Protein AF-A0A948D6K5-F1 (afdb_monomer_lite)

Secondary structure (DSSP, 8-state):
-HHHHHHHHHHHHHHHHHS---HHHHHHHHHHHHHGGGHHHHHHHHHTTTGGGTTGGGGSS--GGGHHHHHHHHHHHT-HHHHHHHHHHHHHHHHHHHEEESS-B-TTTTT---EEEEEEEE-SSSSS-EEEEEEEE-HHHHHHHHH-----S---------

Sequence (162 aa):
MFLDFAFAILTSIVAKTYFDISIISTIYFGILFSILPDIDFVIYKIFGIHQDKGYKHRDLFHCPLLYLPIGFVILFIFSKTLAIIFLVISTLHFLHDSIAYGRGIKWLFPFSKNSFAFVYLYSRVVKVGLWQWAFIFNNKNLDEWDQRKTYTSANIVISGYD

Structure (mmCIF, N/CA/C/O backbone):
data_AF-A0A948D6K5-F1
#
_entry.id   AF-A0A948D6K5-F1
#
loop_
_atom_site.group_PDB
_atom_site.id
_atom_site.type_symbol
_atom_site.label_atom_id
_atom_site.label_alt_id
_atom_site.label_comp_id
_atom_site.label_asym_id
_atom_site.label_entity_id
_atom_site.label_seq_id
_atom_site.pdbx_PDB_ins_code
_atom_site.Cartn_x
_atom_site.Cartn_y
_atom_site.Cartn_z
_atom_site.occupancy
_atom_site.B_iso_or_equiv
_atom_site.auth_seq_id
_atom_site.auth_comp_id
_atom_site.auth_asym_id
_atom_site.auth_atom_id
_atom_site.pdbx_PDB_model_num
ATOM 1 N N . MET A 1 1 ? -0.385 9.608 -5.289 1.00 82.56 1 MET A N 1
ATOM 2 C CA . MET A 1 1 ? -0.501 10.315 -3.995 1.00 82.56 1 MET A CA 1
ATOM 3 C C . MET A 1 1 ? -1.839 11.038 -3.756 1.00 82.56 1 MET A C 1
ATOM 5 O O . MET A 1 1 ? -2.530 10.675 -2.818 1.00 82.56 1 MET A O 1
ATOM 9 N N . PHE A 1 2 ? -2.255 12.059 -4.534 1.00 91.12 2 PHE A N 1
ATOM 10 C CA . PHE A 1 2 ? -3.526 12.775 -4.240 1.00 91.12 2 PHE A CA 1
ATOM 11 C C . PHE A 1 2 ? -4.762 11.867 -4.281 1.00 91.12 2 PHE A C 1
ATOM 13 O O . PHE A 1 2 ? -5.646 11.982 -3.435 1.00 91.12 2 PHE A O 1
ATOM 20 N N . LEU A 1 3 ? -4.806 10.954 -5.253 1.00 92.88 3 LEU A N 1
ATOM 21 C CA . LEU A 1 3 ? -5.872 9.963 -5.345 1.00 92.88 3 LEU A CA 1
ATOM 22 C C . LEU A 1 3 ? -5.858 9.005 -4.142 1.00 92.88 3 LEU A C 1
ATOM 24 O O . LEU A 1 3 ? -6.917 8.656 -3.637 1.00 92.88 3 LEU A O 1
ATOM 28 N N . ASP A 1 4 ? -4.680 8.662 -3.622 1.00 94.31 4 ASP A N 1
ATOM 29 C CA . ASP A 1 4 ? -4.535 7.784 -2.454 1.00 94.31 4 ASP A CA 1
ATOM 30 C C . ASP A 1 4 ? -5.064 8.453 -1.180 1.00 94.31 4 ASP A C 1
ATOM 32 O O . ASP A 1 4 ? -5.718 7.805 -0.365 1.00 94.31 4 ASP A O 1
ATOM 36 N N . PHE A 1 5 ? -4.905 9.776 -1.046 1.00 96.62 5 PHE A N 1
ATOM 37 C CA . PHE A 1 5 ? -5.553 10.536 0.031 1.00 96.62 5 PHE A CA 1
ATOM 38 C C . PHE A 1 5 ? -7.074 10.538 -0.112 1.00 96.62 5 PHE A C 1
ATOM 40 O O . PHE A 1 5 ? -7.784 10.380 0.882 1.00 96.62 5 PHE A O 1
ATOM 47 N N . ALA A 1 6 ? -7.587 10.676 -1.337 1.00 96.94 6 ALA A N 1
ATOM 48 C CA . ALA A 1 6 ? -9.022 10.579 -1.586 1.00 96.94 6 ALA A CA 1
ATOM 49 C C . ALA A 1 6 ? -9.552 9.181 -1.222 1.00 96.94 6 ALA A C 1
ATOM 51 O O . ALA A 1 6 ? -10.570 9.076 -0.536 1.00 96.94 6 ALA A O 1
ATOM 52 N N . PHE A 1 7 ? -8.832 8.115 -1.588 1.00 96.81 7 PHE A N 1
ATOM 53 C CA . PHE A 1 7 ? -9.159 6.748 -1.183 1.00 96.81 7 PHE A CA 1
ATOM 54 C C . PHE A 1 7 ? -9.095 6.551 0.330 1.00 96.81 7 PHE A C 1
ATOM 56 O O . PHE A 1 7 ? -9.989 5.910 0.885 1.00 96.81 7 PHE A O 1
ATOM 63 N N . ALA A 1 8 ? -8.108 7.129 1.015 1.00 97.06 8 ALA A N 1
ATOM 64 C CA . ALA A 1 8 ? -8.011 7.071 2.468 1.00 97.06 8 ALA A CA 1
ATOM 65 C C . ALA A 1 8 ? -9.213 7.743 3.148 1.00 97.06 8 ALA A C 1
ATOM 67 O O . ALA A 1 8 ? -9.834 7.150 4.033 1.00 97.06 8 ALA A O 1
ATOM 68 N N . ILE A 1 9 ? -9.588 8.948 2.709 1.00 97.50 9 ILE A N 1
ATOM 69 C CA . ILE A 1 9 ? -10.741 9.681 3.250 1.00 97.50 9 ILE A CA 1
ATOM 70 C C . ILE A 1 9 ? -12.039 8.914 2.973 1.00 97.50 9 ILE A C 1
ATOM 72 O O . ILE A 1 9 ? -12.822 8.689 3.897 1.00 97.50 9 ILE A O 1
ATOM 76 N N . LEU A 1 10 ? -12.250 8.455 1.736 1.00 97.69 10 LEU A N 1
ATOM 77 C CA . LEU A 1 10 ? -13.447 7.702 1.358 1.00 97.69 10 LEU A CA 1
ATOM 78 C C . LEU A 1 10 ? -13.564 6.395 2.153 1.00 97.69 10 LEU A C 1
ATOM 80 O O . LEU A 1 10 ? -14.616 6.114 2.727 1.00 97.69 10 LEU A O 1
ATOM 84 N N . THR A 1 11 ? -12.473 5.633 2.255 1.00 96.56 11 THR A N 1
ATOM 85 C CA . THR A 1 11 ? -12.425 4.398 3.052 1.00 96.56 11 THR A CA 1
ATOM 86 C C . THR A 1 11 ? -12.702 4.684 4.523 1.00 96.56 11 THR A C 1
ATOM 88 O O . THR A 1 11 ? -13.384 3.901 5.173 1.00 96.56 11 THR A O 1
ATOM 91 N N . SER A 1 12 ? -12.240 5.821 5.050 1.00 95.81 12 SER A N 1
ATOM 92 C CA . SER A 1 12 ? -12.495 6.218 6.438 1.00 95.81 12 SER A CA 1
ATOM 93 C C . SER A 1 12 ? -13.969 6.527 6.700 1.00 95.81 12 SER A C 1
ATOM 95 O O . SER A 1 12 ? -14.506 6.126 7.733 1.00 95.81 12 SER A O 1
ATOM 97 N N . ILE A 1 13 ? -14.637 7.201 5.757 1.00 96.56 13 ILE A N 1
ATOM 98 C CA . ILE A 1 13 ? -16.079 7.476 5.823 1.00 96.56 13 ILE A CA 1
ATOM 99 C C . ILE A 1 13 ? -16.861 6.159 5.814 1.00 96.56 13 ILE A C 1
ATOM 101 O O . ILE A 1 13 ? -17.715 5.951 6.671 1.00 96.56 13 ILE A O 1
ATOM 105 N N . VAL A 1 14 ? -16.522 5.245 4.900 1.00 96.56 14 VAL A N 1
ATOM 106 C CA . VAL A 1 14 ? -17.142 3.913 4.828 1.00 96.56 14 VAL A CA 1
ATOM 107 C C . VAL A 1 14 ? -16.854 3.106 6.098 1.00 96.56 14 VAL A C 1
ATOM 109 O O . VAL A 1 14 ? -17.751 2.503 6.673 1.00 96.56 14 VAL A O 1
ATOM 112 N N . ALA A 1 15 ? -15.626 3.123 6.610 1.00 95.25 15 ALA A N 1
ATOM 113 C CA . ALA A 1 15 ? -15.288 2.420 7.842 1.00 95.25 15 ALA A CA 1
ATOM 114 C C . ALA A 1 15 ? -16.115 2.938 9.028 1.00 95.25 15 ALA A C 1
ATOM 116 O O . ALA A 1 15 ? -16.584 2.133 9.825 1.00 95.25 15 ALA A O 1
ATOM 117 N N . LYS A 1 16 ? -16.380 4.248 9.115 1.00 95.00 16 LYS A N 1
ATOM 118 C CA . LYS A 1 16 ? -17.242 4.804 10.166 1.00 95.00 16 LYS A CA 1
ATOM 119 C C . LYS A 1 16 ? -18.685 4.285 10.106 1.00 95.00 16 LYS A C 1
ATOM 121 O O . LYS A 1 16 ? -19.326 4.211 11.151 1.00 95.00 16 LYS A O 1
ATOM 126 N N . THR A 1 17 ? -19.208 3.928 8.929 1.00 95.12 17 THR A N 1
ATOM 127 C CA . THR A 1 17 ? -20.581 3.396 8.825 1.00 95.12 17 THR A CA 1
ATOM 128 C C . THR A 1 17 ? -20.690 1.950 9.300 1.00 95.12 17 THR A C 1
ATOM 130 O O . THR A 1 17 ? -21.750 1.552 9.770 1.00 95.12 17 THR A O 1
ATOM 133 N N . TYR A 1 18 ? -19.614 1.165 9.189 1.00 95.56 18 TYR A N 1
ATOM 134 C CA . TYR A 1 18 ? -19.600 -0.251 9.584 1.00 95.56 18 TYR A CA 1
ATOM 135 C C . TYR A 1 18 ? -18.956 -0.511 10.948 1.00 95.56 18 TYR A C 1
ATOM 137 O O . TYR A 1 18 ? -19.235 -1.527 11.583 1.00 95.56 18 TYR A O 1
ATOM 145 N N . PHE A 1 19 ? -18.090 0.390 11.399 1.00 93.94 19 PHE A N 1
ATOM 146 C CA . PHE A 1 19 ? -17.353 0.269 12.645 1.00 93.94 19 PHE A CA 1
ATOM 147 C C . PHE A 1 19 ? -17.606 1.504 13.504 1.00 93.94 19 PHE A C 1
ATOM 149 O O . PHE A 1 19 ? -17.506 2.638 13.031 1.00 93.94 19 PHE A O 1
ATOM 156 N N . ASP A 1 20 ? -17.879 1.308 14.793 1.00 93.06 20 ASP A N 1
ATOM 157 C CA . ASP A 1 20 ? -18.060 2.423 15.721 1.00 93.06 20 ASP A CA 1
ATOM 158 C C . ASP A 1 20 ? -16.714 3.015 16.174 1.00 93.06 20 ASP A C 1
ATOM 160 O O . ASP A 1 20 ? -16.280 2.889 17.314 1.00 93.06 20 ASP A O 1
ATOM 164 N N . ILE A 1 21 ? -16.000 3.616 15.224 1.00 93.75 21 ILE A N 1
ATOM 165 C CA . ILE A 1 21 ? -14.674 4.216 15.412 1.00 93.75 21 ILE A CA 1
ATOM 166 C C . ILE A 1 21 ? -14.730 5.733 15.239 1.00 93.75 21 ILE A C 1
ATOM 168 O O . ILE A 1 21 ? -15.697 6.280 14.711 1.00 93.75 21 ILE A O 1
ATOM 172 N N . SER A 1 22 ? -13.685 6.437 15.672 1.00 96.31 22 SER A N 1
ATOM 173 C CA . SER A 1 22 ? -13.537 7.872 15.410 1.00 96.31 22 SER A CA 1
ATOM 174 C C . SER A 1 22 ? -13.157 8.119 13.948 1.00 96.31 22 SER A C 1
ATOM 176 O O . SER A 1 22 ? -12.149 7.597 13.463 1.00 96.31 22 SER A O 1
ATOM 178 N N . ILE A 1 23 ? -13.925 8.960 13.250 1.00 95.75 23 ILE A N 1
ATOM 179 C CA . ILE A 1 23 ? -13.635 9.336 11.858 1.00 95.75 23 ILE A CA 1
ATOM 180 C C . ILE A 1 23 ? -12.286 10.056 11.732 1.00 95.75 23 ILE A C 1
ATOM 182 O O . ILE A 1 23 ? -11.522 9.762 10.819 1.00 95.75 23 ILE A O 1
ATOM 186 N N . ILE A 1 24 ? -11.951 10.932 12.685 1.00 97.12 24 ILE A N 1
ATOM 187 C CA . ILE A 1 24 ? -10.697 11.701 12.674 1.00 97.12 24 ILE A CA 1
ATOM 188 C C . ILE A 1 24 ? -9.499 10.756 12.787 1.00 97.12 24 ILE A C 1
ATOM 190 O O . ILE A 1 24 ? -8.565 10.847 11.993 1.00 97.12 24 ILE A O 1
ATOM 194 N N . SER A 1 25 ? -9.546 9.809 13.730 1.00 95.00 25 SER A N 1
ATOM 195 C CA . SER A 1 25 ? -8.485 8.809 13.899 1.00 95.00 25 SER A CA 1
ATOM 196 C C . SER A 1 25 ? -8.336 7.941 12.652 1.00 95.00 25 SER A C 1
ATOM 198 O O . SER A 1 25 ? -7.222 7.649 12.229 1.00 95.00 25 SER A O 1
ATOM 200 N N . THR A 1 26 ? -9.457 7.569 12.036 1.00 95.19 26 THR A N 1
ATOM 201 C CA . THR A 1 26 ? -9.470 6.731 10.834 1.00 95.19 26 THR A CA 1
ATOM 202 C C . THR A 1 26 ? -8.862 7.451 9.637 1.00 95.19 26 THR A C 1
ATOM 204 O O . THR A 1 26 ? -8.020 6.872 8.960 1.00 95.19 26 THR A O 1
ATOM 207 N N . ILE A 1 27 ? -9.206 8.726 9.427 1.00 97.38 27 ILE A N 1
ATOM 208 C CA . ILE A 1 27 ? -8.604 9.560 8.377 1.00 97.38 27 ILE A CA 1
ATOM 209 C C . ILE A 1 27 ? -7.104 9.713 8.619 1.00 97.38 27 ILE A C 1
ATOM 211 O O . ILE A 1 27 ? -6.319 9.539 7.691 1.00 97.38 27 ILE A O 1
ATOM 215 N N . TYR A 1 28 ? -6.697 9.999 9.858 1.00 97.12 28 TYR A N 1
ATOM 216 C CA . TYR A 1 28 ? -5.287 10.148 10.210 1.00 97.12 28 TYR A CA 1
ATOM 217 C C . TYR A 1 28 ? -4.483 8.885 9.876 1.00 97.12 28 TYR A C 1
ATOM 219 O O . TYR A 1 28 ? -3.522 8.949 9.109 1.00 97.12 28 TYR A O 1
ATOM 227 N N . PHE A 1 29 ? -4.906 7.724 10.388 1.00 97.25 29 PHE A N 1
ATOM 228 C CA . PHE A 1 29 ? -4.235 6.458 10.087 1.00 97.25 29 PHE A CA 1
ATOM 229 C C . PHE A 1 29 ? -4.356 6.072 8.616 1.00 97.25 29 PHE A C 1
ATOM 231 O O . PHE A 1 29 ? -3.401 5.558 8.047 1.00 97.25 29 PHE A O 1
ATOM 238 N N . GLY A 1 30 ? -5.488 6.357 7.978 1.00 97.00 30 GLY A N 1
ATOM 239 C CA . GLY A 1 30 ? -5.683 6.083 6.565 1.00 97.00 30 GLY A CA 1
ATOM 240 C C . GLY A 1 30 ? -4.703 6.853 5.687 1.00 97.00 30 GLY A C 1
ATOM 241 O O . GLY A 1 30 ? -4.084 6.266 4.805 1.00 97.00 30 GLY A O 1
ATOM 242 N N . ILE A 1 31 ? -4.485 8.138 5.969 1.00 97.12 31 ILE A N 1
ATOM 243 C CA . ILE A 1 31 ? -3.471 8.933 5.269 1.00 97.12 31 ILE A CA 1
ATOM 244 C C . ILE A 1 31 ? -2.079 8.340 5.517 1.00 97.12 31 ILE A C 1
ATOM 246 O O . ILE A 1 31 ? -1.341 8.124 4.557 1.00 97.12 31 ILE A O 1
ATOM 250 N N . LEU A 1 32 ? -1.735 7.996 6.764 1.00 96.69 32 LEU A N 1
ATOM 251 C CA . LEU A 1 32 ? -0.449 7.353 7.064 1.00 96.69 32 LEU A CA 1
ATOM 252 C C . LEU A 1 32 ? -0.252 6.051 6.272 1.00 96.69 32 LEU A C 1
ATOM 254 O O . LEU A 1 32 ? 0.804 5.852 5.676 1.00 96.69 32 LEU A O 1
ATOM 258 N N . PHE A 1 33 ? -1.267 5.189 6.216 1.00 97.12 33 PHE A N 1
ATOM 259 C CA . PHE A 1 33 ? -1.210 3.919 5.488 1.00 97.12 33 PHE A CA 1
ATOM 260 C C . PHE A 1 33 ? -1.183 4.090 3.969 1.00 97.12 33 PHE A C 1
ATOM 262 O O . PHE A 1 33 ? -0.605 3.246 3.288 1.00 97.12 33 PHE A O 1
ATOM 269 N N . SER A 1 34 ? -1.761 5.175 3.445 1.00 96.06 34 SER A N 1
ATOM 270 C CA . SER A 1 34 ? -1.671 5.521 2.021 1.00 96.06 34 SER A CA 1
ATOM 271 C C . SER A 1 34 ? -0.278 6.013 1.620 1.00 96.06 34 SER A C 1
ATOM 273 O O . SER A 1 34 ? 0.145 5.791 0.499 1.00 96.06 34 SER A O 1
ATOM 275 N N . ILE A 1 35 ? 0.464 6.646 2.534 1.00 94.50 35 ILE A N 1
ATOM 276 C CA . ILE A 1 35 ? 1.830 7.130 2.266 1.00 94.50 35 ILE A CA 1
ATOM 277 C C . ILE A 1 35 ? 2.860 6.018 2.473 1.00 94.50 35 ILE A C 1
ATOM 279 O O . ILE A 1 35 ? 3.940 6.061 1.891 1.00 94.50 35 ILE A O 1
ATOM 283 N N . LEU A 1 36 ? 2.551 5.032 3.320 1.00 94.38 36 LEU A N 1
ATOM 284 C CA . LEU A 1 36 ? 3.508 4.015 3.744 1.00 94.38 36 LEU A CA 1
ATOM 285 C C . LEU A 1 36 ? 4.210 3.284 2.579 1.00 94.38 36 LEU A C 1
ATOM 287 O O . LEU A 1 36 ? 5.428 3.140 2.669 1.00 94.38 36 LEU A O 1
ATOM 291 N N . PRO A 1 37 ? 3.534 2.880 1.483 1.00 92.12 37 PRO A N 1
ATOM 292 C CA . PRO A 1 37 ? 4.213 2.301 0.322 1.00 92.12 37 PRO A CA 1
ATOM 293 C C . PRO A 1 37 ? 5.280 3.206 -0.297 1.00 92.12 37 PRO A C 1
ATOM 295 O O . PRO A 1 37 ? 6.350 2.722 -0.648 1.00 92.12 37 PRO A O 1
ATOM 298 N N . ASP A 1 38 ? 5.026 4.513 -0.342 1.00 90.94 38 ASP A N 1
ATOM 299 C CA . ASP A 1 38 ? 5.908 5.523 -0.936 1.00 90.94 38 ASP A CA 1
ATOM 300 C C . ASP A 1 38 ? 7.044 5.970 0.002 1.00 90.94 38 ASP A C 1
ATOM 302 O O . ASP A 1 38 ? 7.873 6.810 -0.364 1.00 90.94 38 ASP A O 1
ATOM 306 N N . ILE A 1 39 ? 7.125 5.441 1.231 1.00 89.62 39 ILE A N 1
ATOM 307 C CA . ILE A 1 39 ? 8.176 5.840 2.180 1.00 89.62 39 ILE A CA 1
ATOM 308 C C . ILE A 1 39 ? 9.577 5.440 1.696 1.00 89.62 39 ILE A C 1
ATOM 310 O O . ILE A 1 39 ? 10.572 6.045 2.107 1.00 89.62 39 ILE A O 1
ATOM 314 N N . ASP A 1 40 ? 9.668 4.460 0.790 1.00 83.19 40 ASP A N 1
ATOM 315 C CA . ASP A 1 40 ? 10.921 4.090 0.135 1.00 83.19 40 ASP A CA 1
ATOM 316 C C . ASP A 1 40 ? 11.576 5.301 -0.543 1.00 83.19 40 ASP A C 1
ATOM 318 O O . ASP A 1 40 ? 12.777 5.519 -0.365 1.00 83.19 40 ASP A O 1
ATOM 322 N N . PHE A 1 41 ? 10.805 6.158 -1.215 1.00 81.88 41 PHE A N 1
ATOM 323 C CA . PHE A 1 41 ? 11.302 7.388 -1.830 1.00 81.88 41 PHE A CA 1
ATOM 324 C C . PHE A 1 41 ? 12.046 8.286 -0.832 1.00 81.88 41 PHE A C 1
ATOM 326 O O . PHE A 1 41 ? 13.107 8.832 -1.151 1.00 81.88 41 PHE A O 1
ATOM 333 N N . VAL A 1 42 ? 11.524 8.417 0.390 1.00 81.62 42 VAL A N 1
ATOM 334 C CA . VAL A 1 42 ? 12.148 9.220 1.451 1.00 81.62 42 VAL A CA 1
ATOM 335 C C . VAL A 1 42 ? 13.470 8.594 1.889 1.00 81.62 42 VAL A C 1
ATOM 337 O O . VAL A 1 42 ? 14.473 9.302 1.981 1.00 81.62 42 VAL A O 1
ATOM 340 N N . ILE A 1 43 ? 13.501 7.275 2.092 1.00 80.94 43 ILE A N 1
ATOM 341 C CA . ILE A 1 43 ? 14.723 6.537 2.447 1.00 80.94 43 ILE A CA 1
ATOM 342 C C . ILE A 1 43 ? 15.789 6.744 1.367 1.00 80.94 43 ILE A C 1
ATOM 344 O O . ILE A 1 43 ? 16.906 7.164 1.670 1.00 80.94 43 ILE A O 1
ATOM 348 N N . TYR A 1 44 ? 15.446 6.535 0.097 1.00 77.56 44 TYR A N 1
ATOM 349 C CA . TYR A 1 44 ? 16.389 6.719 -1.007 1.00 77.56 44 TYR A CA 1
ATOM 350 C C . TYR A 1 44 ? 16.920 8.155 -1.089 1.00 77.56 44 TYR A C 1
ATOM 352 O O . TYR A 1 44 ? 18.121 8.356 -1.291 1.00 77.56 44 TYR A O 1
ATOM 360 N N . LYS A 1 45 ? 16.057 9.155 -0.865 1.00 79.12 45 LYS A N 1
ATOM 361 C CA . LYS A 1 45 ? 16.452 10.569 -0.858 1.00 79.12 45 LYS A CA 1
ATOM 362 C C . LYS A 1 45 ? 17.389 10.913 0.304 1.00 79.12 45 LYS A C 1
ATOM 364 O O . LYS A 1 45 ? 18.340 11.660 0.094 1.00 79.12 45 LYS A O 1
ATOM 369 N N . ILE A 1 46 ? 17.139 10.381 1.501 1.00 82.75 46 ILE A N 1
ATOM 370 C CA . ILE A 1 46 ? 17.944 10.661 2.702 1.00 82.75 46 ILE A CA 1
ATOM 371 C C . ILE A 1 46 ? 19.313 9.983 2.626 1.00 82.75 46 ILE A C 1
ATOM 373 O O . ILE A 1 46 ? 20.327 10.620 2.897 1.00 82.75 46 ILE A O 1
ATOM 377 N N . PHE A 1 47 ? 19.363 8.708 2.238 1.00 80.94 47 PHE A N 1
ATOM 378 C CA . PHE A 1 47 ? 20.612 7.941 2.241 1.00 80.94 47 PHE A CA 1
ATOM 379 C C . PHE A 1 47 ? 21.458 8.132 0.973 1.00 80.94 47 PHE A C 1
ATOM 381 O O . PHE A 1 47 ? 22.517 7.523 0.847 1.00 80.94 47 PHE A O 1
ATOM 388 N N . GLY A 1 48 ? 21.009 8.953 0.013 1.00 67.94 48 GLY A N 1
ATOM 389 C CA . GLY A 1 48 ? 21.736 9.213 -1.237 1.00 67.94 48 GLY A CA 1
ATOM 390 C C . GLY A 1 48 ? 21.916 7.971 -2.117 1.00 67.94 48 GLY A C 1
ATOM 391 O O . GLY A 1 48 ? 22.717 7.967 -3.052 1.00 67.94 48 GLY A O 1
ATOM 392 N N . ILE A 1 49 ? 21.179 6.899 -1.825 1.00 62.44 49 ILE A N 1
ATOM 393 C CA . ILE A 1 49 ? 21.268 5.631 -2.532 1.00 62.44 49 ILE A CA 1
ATOM 394 C C . ILE A 1 49 ? 20.576 5.848 -3.886 1.00 62.44 49 ILE A C 1
ATOM 396 O O . ILE A 1 49 ? 19.358 5.888 -3.970 1.00 62.44 49 ILE A O 1
ATOM 400 N N . HIS A 1 50 ? 21.360 5.975 -4.959 1.00 56.06 50 HIS A N 1
ATOM 401 C CA . HIS A 1 50 ? 20.889 5.987 -6.354 1.00 56.06 50 HIS A CA 1
ATOM 402 C C . HIS A 1 50 ? 20.098 7.228 -6.826 1.00 56.06 50 HIS A C 1
ATOM 404 O O . HIS A 1 50 ? 19.018 7.087 -7.407 1.00 56.06 50 HIS A O 1
ATOM 410 N N . GLN A 1 51 ? 20.668 8.434 -6.706 1.00 51.16 51 GLN A N 1
ATOM 411 C CA . GLN A 1 51 ? 20.106 9.634 -7.362 1.00 51.16 51 GLN A CA 1
ATOM 412 C C . GLN A 1 51 ? 19.887 9.447 -8.881 1.00 51.16 51 GLN A C 1
ATOM 414 O O . GLN A 1 51 ? 18.909 9.948 -9.431 1.00 51.16 51 GLN A O 1
ATOM 419 N N . ASP A 1 52 ? 20.716 8.629 -9.536 1.00 50.31 52 ASP A N 1
ATOM 420 C CA . ASP A 1 52 ? 20.662 8.406 -10.991 1.00 50.31 52 ASP A CA 1
ATOM 421 C C . ASP A 1 52 ? 19.564 7.421 -11.421 1.00 50.31 52 ASP A C 1
ATOM 423 O O . ASP A 1 52 ? 19.238 7.297 -12.603 1.00 50.31 52 ASP A O 1
ATOM 427 N N . LYS A 1 53 ? 18.988 6.683 -10.465 1.00 55.91 53 LYS A N 1
ATOM 428 C CA . LYS A 1 53 ? 17.962 5.666 -10.714 1.00 55.91 53 LYS A CA 1
ATOM 429 C C . LYS A 1 53 ? 16.754 5.919 -9.838 1.00 55.91 53 LYS A C 1
ATOM 431 O O . LYS A 1 53 ? 16.304 5.026 -9.122 1.00 55.91 53 LYS A O 1
ATOM 436 N N . GLY A 1 54 ? 16.191 7.119 -9.966 1.00 53.78 54 GLY A N 1
ATOM 437 C CA . GLY A 1 54 ? 14.948 7.538 -9.320 1.00 53.78 54 GLY A CA 1
ATOM 438 C C . GLY A 1 54 ? 13.730 6.650 -9.602 1.00 53.78 54 GLY A C 1
ATOM 439 O O . GLY A 1 54 ? 12.647 7.036 -9.217 1.00 53.78 54 GLY A O 1
ATOM 440 N N . TYR A 1 55 ? 13.876 5.484 -10.239 1.00 56.66 55 TYR A N 1
ATOM 441 C CA . TYR A 1 55 ? 12.878 4.436 -10.476 1.00 56.66 55 TYR A CA 1
ATOM 442 C C . TYR A 1 55 ? 13.024 3.210 -9.556 1.00 56.66 55 TYR A C 1
ATOM 444 O O . TYR A 1 55 ? 12.062 2.467 -9.393 1.00 56.66 55 TYR A O 1
ATOM 452 N N . LYS A 1 56 ? 14.189 2.995 -8.926 1.00 60.38 56 LYS A N 1
ATOM 453 C CA . LYS A 1 56 ? 14.416 1.868 -7.996 1.00 60.38 56 LYS A CA 1
ATOM 454 C C . LYS A 1 56 ? 13.705 2.023 -6.651 1.00 60.38 56 LYS A C 1
ATOM 456 O O . LYS A 1 56 ? 13.729 1.093 -5.854 1.00 60.38 56 LYS A O 1
ATOM 461 N N . HIS A 1 57 ? 13.086 3.179 -6.392 1.00 63.16 57 HIS A N 1
ATOM 462 C CA . HIS A 1 57 ? 12.390 3.408 -5.130 1.00 63.16 57 HIS A CA 1
ATOM 463 C C . HIS A 1 57 ? 11.285 2.375 -4.912 1.00 63.16 57 HIS A C 1
ATOM 465 O O . HIS A 1 57 ? 11.233 1.798 -3.840 1.00 63.16 57 HIS A O 1
ATOM 471 N N . ARG A 1 58 ? 10.568 1.983 -5.971 1.00 67.44 58 ARG A N 1
ATOM 472 C CA . ARG A 1 58 ? 9.456 1.018 -5.927 1.00 67.44 58 ARG A CA 1
ATOM 473 C C . ARG A 1 58 ? 9.856 -0.454 -5.757 1.00 67.44 58 ARG A C 1
ATOM 475 O O . ARG A 1 58 ? 9.055 -1.343 -6.024 1.00 67.44 58 ARG A O 1
ATOM 482 N N . ASP A 1 59 ? 11.091 -0.759 -5.371 1.00 73.06 59 ASP A N 1
ATOM 483 C CA . ASP A 1 59 ? 11.531 -2.151 -5.221 1.00 73.06 59 ASP A CA 1
ATOM 484 C C . ASP A 1 59 ? 11.404 -2.686 -3.790 1.00 73.06 59 ASP A C 1
ATOM 486 O O . ASP A 1 59 ? 11.427 -3.905 -3.614 1.00 73.06 59 ASP A O 1
ATOM 490 N N . LEU A 1 60 ? 11.270 -1.810 -2.787 1.00 80.81 60 LEU A N 1
ATOM 491 C CA . LEU A 1 60 ? 11.274 -2.207 -1.375 1.00 80.81 60 LEU A CA 1
ATOM 492 C C . LEU A 1 60 ? 9.863 -2.393 -0.814 1.00 80.81 60 LEU A C 1
ATOM 494 O O . LEU A 1 60 ? 9.493 -3.512 -0.456 1.00 80.81 60 LEU A O 1
ATOM 498 N N . PHE A 1 61 ? 9.068 -1.322 -0.743 1.00 88.94 61 PHE A N 1
ATOM 499 C CA . PHE A 1 61 ? 7.767 -1.359 -0.062 1.00 88.94 61 PHE A CA 1
ATOM 500 C C . PHE A 1 61 ? 6.576 -1.575 -0.996 1.00 88.94 61 PHE A C 1
ATOM 502 O O . PHE A 1 61 ? 5.481 -1.874 -0.529 1.00 88.94 61 PHE A O 1
ATOM 509 N N . HIS A 1 62 ? 6.783 -1.550 -2.309 1.00 92.00 62 HIS A N 1
ATOM 510 C CA . HIS A 1 62 ? 5.751 -1.824 -3.312 1.00 92.00 62 HIS A CA 1
ATOM 511 C C . HIS A 1 62 ? 5.578 -3.333 -3.583 1.00 92.00 62 HIS A C 1
ATOM 513 O O . HIS A 1 62 ? 5.532 -3.802 -4.724 1.00 92.00 62 HIS A O 1
ATOM 519 N N . CYS A 1 63 ? 5.495 -4.106 -2.498 1.00 93.81 63 CYS A N 1
ATOM 520 C CA . CYS A 1 63 ? 5.327 -5.557 -2.496 1.00 93.81 63 CYS A CA 1
ATOM 521 C C . CYS A 1 63 ? 4.109 -5.923 -1.625 1.00 93.81 63 CYS A C 1
ATOM 523 O O . CYS A 1 63 ? 4.262 -6.083 -0.410 1.00 93.81 63 CYS A O 1
ATOM 525 N N . PRO A 1 64 ? 2.904 -6.081 -2.208 1.00 95.62 64 PRO A N 1
ATOM 526 C CA . PRO A 1 64 ? 1.656 -6.232 -1.453 1.00 95.62 64 PRO A CA 1
ATOM 527 C C . PRO A 1 64 ? 1.655 -7.380 -0.439 1.00 95.62 64 PRO A C 1
ATOM 529 O O . PRO A 1 64 ? 1.127 -7.235 0.661 1.00 95.62 64 PRO A O 1
ATOM 532 N N . LEU A 1 65 ? 2.301 -8.511 -0.747 1.00 95.94 65 LEU A N 1
ATOM 533 C CA . LEU A 1 65 ? 2.355 -9.646 0.182 1.00 95.94 65 LEU A CA 1
ATOM 534 C C . LEU A 1 65 ? 3.152 -9.352 1.461 1.00 95.94 65 LEU A C 1
ATOM 536 O O . LEU A 1 65 ? 2.886 -9.987 2.478 1.00 95.94 65 LEU A O 1
ATOM 540 N N . LEU A 1 66 ? 4.064 -8.370 1.462 1.00 94.38 66 LEU A N 1
ATOM 541 C CA . LEU A 1 66 ? 4.748 -7.932 2.688 1.00 94.38 66 LEU A CA 1
ATOM 542 C C . LEU A 1 66 ? 3.802 -7.210 3.656 1.00 94.38 66 LEU A C 1
ATOM 544 O O . LEU A 1 66 ? 4.080 -7.145 4.850 1.00 94.38 66 LEU A O 1
ATOM 548 N N . TYR A 1 67 ? 2.667 -6.705 3.170 1.00 96.81 67 TYR A N 1
ATOM 549 C CA . TYR A 1 67 ? 1.689 -6.008 3.999 1.00 96.81 67 TYR A CA 1
ATOM 550 C C . TYR A 1 67 ? 0.781 -6.992 4.737 1.00 96.81 67 TYR A C 1
ATOM 552 O O . TYR A 1 67 ? 0.259 -6.653 5.790 1.00 96.81 67 TYR A O 1
ATOM 560 N N . LEU A 1 68 ? 0.644 -8.239 4.279 1.00 96.69 68 LEU A N 1
ATOM 561 C CA . LEU A 1 68 ? -0.121 -9.258 5.005 1.00 96.69 68 LEU A CA 1
ATOM 562 C C . LEU A 1 68 ? 0.410 -9.516 6.429 1.00 96.69 68 LEU A C 1
ATOM 564 O O . LEU A 1 68 ? -0.379 -9.399 7.369 1.00 96.69 68 LEU A O 1
ATOM 568 N N . PRO A 1 69 ? 1.710 -9.807 6.651 1.00 97.00 69 PRO A N 1
ATOM 569 C CA . PRO A 1 69 ? 2.226 -9.987 8.005 1.00 97.00 69 PRO A CA 1
ATOM 570 C C . PRO A 1 69 ? 2.164 -8.697 8.835 1.00 97.00 69 PRO A C 1
ATOM 572 O O . PRO A 1 69 ? 1.888 -8.770 10.028 1.00 97.00 69 PRO A O 1
ATOM 575 N N . ILE A 1 70 ? 2.342 -7.515 8.232 1.00 97.12 70 ILE A N 1
ATOM 576 C CA . ILE A 1 70 ? 2.193 -6.230 8.943 1.00 97.12 70 ILE A CA 1
ATOM 577 C C . ILE A 1 70 ? 0.742 -6.040 9.402 1.00 97.12 70 ILE A C 1
ATOM 579 O O . ILE A 1 70 ? 0.494 -5.721 10.562 1.00 97.12 70 ILE A O 1
ATOM 583 N N . GLY A 1 71 ? -0.227 -6.297 8.523 1.00 97.69 71 GLY A N 1
ATOM 584 C CA . GLY A 1 71 ? -1.651 -6.243 8.846 1.00 97.69 71 GLY A CA 1
ATOM 585 C C . GLY A 1 71 ? -2.029 -7.246 9.934 1.00 97.69 71 GLY A C 1
ATOM 586 O O . GLY A 1 71 ? -2.811 -6.916 10.823 1.00 97.69 71 GLY A O 1
ATOM 587 N N . PHE A 1 72 ? -1.418 -8.434 9.92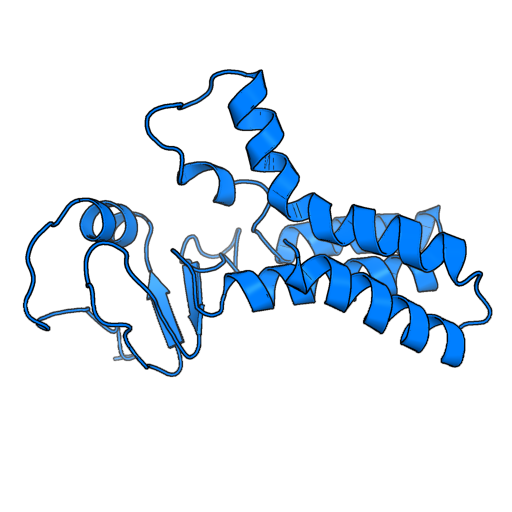4 1.00 98.12 72 PHE A N 1
ATOM 588 C CA . PHE A 1 72 ? -1.556 -9.414 10.999 1.00 98.12 72 PHE A CA 1
ATOM 589 C C . PHE A 1 72 ? -1.013 -8.861 12.321 1.00 98.12 72 PHE A C 1
ATOM 591 O O . PHE A 1 72 ? -1.722 -8.863 13.318 1.00 98.12 72 PHE A O 1
ATOM 598 N N . VAL A 1 73 ? 0.189 -8.285 12.344 1.00 98.25 73 VAL A N 1
ATOM 599 C CA . VAL A 1 73 ? 0.717 -7.627 13.552 1.00 98.25 73 VAL A CA 1
ATOM 600 C C . VAL A 1 73 ? -0.233 -6.528 14.047 1.00 98.25 73 VAL A C 1
ATOM 602 O O . VAL A 1 73 ? -0.532 -6.470 15.241 1.00 98.25 73 VAL A O 1
ATOM 605 N N . ILE A 1 74 ? -0.782 -5.706 13.145 1.00 97.94 74 ILE A N 1
ATOM 606 C CA . ILE A 1 74 ? -1.744 -4.658 13.511 1.00 97.94 74 ILE A CA 1
ATOM 607 C C . ILE A 1 74 ? -3.020 -5.252 14.124 1.00 97.94 74 ILE A C 1
ATOM 609 O O . ILE A 1 74 ? -3.544 -4.711 15.102 1.00 97.94 74 ILE A O 1
ATOM 613 N N . LEU A 1 75 ? -3.498 -6.372 13.577 1.00 97.56 75 LEU A N 1
ATOM 614 C CA . LEU A 1 75 ? -4.677 -7.091 14.058 1.00 97.56 75 LEU A CA 1
ATOM 615 C C . LEU A 1 75 ? -4.506 -7.562 15.509 1.00 97.56 75 LEU A C 1
ATOM 617 O O . LEU A 1 75 ? -5.448 -7.425 16.286 1.00 97.56 75 LEU A O 1
ATOM 621 N N . PHE A 1 76 ? -3.332 -8.092 15.871 1.00 97.88 76 PHE A N 1
ATOM 622 C CA . PHE A 1 76 ? -3.077 -8.628 17.216 1.00 97.88 76 PHE A CA 1
ATOM 623 C C . PHE A 1 76 ? -2.705 -7.562 18.248 1.00 97.88 76 PHE A C 1
ATOM 625 O O . PHE A 1 76 ? -3.048 -7.719 19.417 1.00 97.88 76 PHE A O 1
ATOM 632 N N . ILE A 1 77 ? -1.998 -6.503 17.844 1.00 98.06 77 ILE A N 1
ATOM 633 C CA . ILE A 1 77 ? -1.485 -5.491 18.783 1.00 98.06 77 ILE A CA 1
ATOM 634 C C . ILE A 1 77 ? -2.471 -4.338 18.982 1.00 98.06 77 ILE A C 1
ATOM 636 O O . ILE A 1 77 ? -2.569 -3.804 20.084 1.00 98.06 77 ILE A O 1
ATOM 640 N N . PHE A 1 78 ? -3.187 -3.935 17.930 1.00 95.69 78 PHE A N 1
ATOM 641 C CA . PHE A 1 78 ? -4.051 -2.757 17.969 1.00 95.69 78 PHE A CA 1
ATOM 642 C C . PHE A 1 78 ? -5.522 -3.152 17.897 1.00 95.69 78 PHE A C 1
ATOM 644 O O . PHE A 1 78 ? -6.197 -3.255 18.916 1.00 95.69 78 PHE A O 1
ATOM 651 N N . SER A 1 79 ? -6.058 -3.338 16.690 1.00 95.44 79 SER A N 1
ATOM 652 C CA . SER A 1 79 ? -7.461 -3.703 16.517 1.00 95.44 79 SER A CA 1
ATOM 653 C C . SER A 1 79 ? -7.728 -4.297 15.142 1.00 95.44 79 SER A C 1
ATOM 655 O O . SER A 1 79 ? -7.074 -3.962 14.150 1.00 95.44 79 SER A O 1
ATOM 657 N N . LYS A 1 80 ? -8.782 -5.114 15.071 1.00 96.19 80 LYS A N 1
ATOM 658 C CA . LYS A 1 80 ? -9.309 -5.651 13.813 1.00 96.19 80 LYS A CA 1
ATOM 659 C C . LYS A 1 80 ? -9.652 -4.552 12.813 1.00 96.19 80 LYS A C 1
ATOM 661 O O . LYS A 1 80 ? -9.322 -4.671 11.639 1.00 96.19 80 LYS A O 1
ATOM 666 N N . THR A 1 81 ? -10.290 -3.483 13.276 1.00 95.00 81 THR A N 1
ATOM 667 C CA . THR A 1 81 ? -10.713 -2.383 12.411 1.00 95.00 81 THR A CA 1
ATOM 668 C C . THR A 1 81 ? -9.516 -1.692 11.768 1.00 95.00 81 THR A C 1
ATOM 670 O O . THR A 1 81 ? -9.497 -1.518 10.552 1.00 95.00 81 THR A O 1
ATOM 673 N N . LEU A 1 82 ? -8.481 -1.377 12.554 1.00 96.19 82 LEU A N 1
ATOM 674 C CA . LEU A 1 82 ? -7.275 -0.731 12.039 1.00 96.19 82 LEU A CA 1
ATOM 675 C C . LEU A 1 82 ? -6.524 -1.626 11.043 1.00 96.19 82 LEU A C 1
ATOM 677 O O . LEU A 1 82 ? -6.054 -1.129 10.024 1.00 96.19 82 LEU A O 1
ATOM 681 N N . ALA A 1 83 ? -6.470 -2.938 11.291 1.00 97.56 83 ALA A N 1
ATOM 682 C CA . ALA A 1 83 ? -5.868 -3.898 10.366 1.00 97.56 83 ALA A CA 1
ATOM 683 C C . ALA A 1 83 ? -6.614 -3.970 9.024 1.00 97.56 83 ALA A C 1
ATOM 685 O O . ALA A 1 83 ? -5.982 -4.013 7.970 1.00 97.56 83 ALA A O 1
ATOM 686 N N . ILE A 1 84 ? -7.952 -3.938 9.046 1.00 96.50 84 ILE A N 1
ATOM 687 C CA . ILE A 1 84 ? -8.771 -3.898 7.825 1.00 96.50 84 ILE A CA 1
ATOM 688 C C . ILE A 1 84 ? -8.510 -2.602 7.055 1.00 96.50 84 ILE A C 1
ATOM 690 O O . ILE A 1 84 ? -8.257 -2.654 5.855 1.00 96.50 84 ILE A O 1
ATOM 694 N N . ILE A 1 85 ? -8.535 -1.453 7.736 1.00 96.88 85 ILE A N 1
ATOM 695 C CA . ILE A 1 85 ? -8.273 -0.147 7.115 1.00 96.88 85 ILE A CA 1
ATOM 696 C C . ILE A 1 85 ? -6.882 -0.123 6.477 1.00 96.88 85 ILE A C 1
ATOM 698 O O . ILE A 1 85 ? -6.747 0.297 5.332 1.00 96.88 85 ILE A O 1
ATOM 702 N N . PHE A 1 86 ? -5.870 -0.620 7.191 1.00 98.06 86 PHE A N 1
ATOM 703 C CA . PHE A 1 86 ? -4.509 -0.769 6.686 1.00 98.06 86 PHE A CA 1
ATOM 704 C C . PHE A 1 86 ? -4.469 -1.597 5.398 1.00 98.06 86 PHE A C 1
ATOM 706 O O . PHE A 1 86 ? -4.004 -1.109 4.371 1.00 98.06 86 PHE A O 1
ATOM 713 N N . LEU A 1 87 ? -5.014 -2.818 5.422 1.00 98.12 87 LEU A N 1
ATOM 714 C CA . LEU A 1 87 ? -4.988 -3.703 4.258 1.00 98.12 87 LEU A CA 1
ATOM 715 C C . LEU A 1 87 ? -5.748 -3.106 3.071 1.00 98.12 87 LEU A C 1
ATOM 717 O O . LEU A 1 87 ? -5.242 -3.153 1.953 1.00 98.12 87 LEU A O 1
ATOM 721 N N . VAL A 1 88 ? -6.930 -2.526 3.297 1.00 97.81 88 VAL A N 1
ATOM 722 C CA . VAL A 1 88 ? -7.743 -1.926 2.229 1.00 97.81 88 VAL A CA 1
ATOM 723 C C . VAL A 1 88 ? -7.025 -0.733 1.609 1.00 97.81 88 VAL A C 1
ATOM 725 O O . VAL A 1 88 ? -6.864 -0.695 0.392 1.00 97.81 88 VAL A O 1
ATOM 728 N N . ILE A 1 89 ? -6.558 0.219 2.417 1.00 98.00 89 ILE A N 1
ATOM 729 C CA . ILE A 1 89 ? -5.944 1.448 1.903 1.00 98.00 89 ILE A CA 1
ATOM 730 C C . ILE A 1 89 ? -4.619 1.151 1.204 1.00 98.00 89 ILE A C 1
ATOM 732 O O . ILE A 1 89 ? -4.412 1.627 0.089 1.00 98.00 89 ILE A O 1
ATOM 736 N N . SER A 1 90 ? -3.749 0.327 1.794 1.00 97.38 90 SER A N 1
ATOM 737 C CA . SER A 1 90 ? -2.497 -0.047 1.129 1.00 97.38 90 SER A CA 1
ATOM 738 C C . SER A 1 90 ? -2.760 -0.839 -0.158 1.00 97.38 90 SER A C 1
ATOM 740 O O . SER A 1 90 ? -2.091 -0.610 -1.160 1.00 97.38 90 SER A O 1
ATOM 742 N N . THR A 1 91 ? -3.784 -1.702 -0.192 1.00 97.12 91 THR A N 1
ATOM 743 C CA . THR A 1 91 ? -4.184 -2.392 -1.434 1.00 97.12 91 THR A CA 1
ATOM 744 C C . THR A 1 91 ? -4.681 -1.418 -2.499 1.00 97.12 91 THR A C 1
ATOM 746 O O . THR A 1 91 ? -4.319 -1.570 -3.664 1.00 97.12 91 THR A O 1
ATOM 749 N N . LEU A 1 92 ? -5.473 -0.408 -2.128 1.00 96.75 92 LEU A N 1
ATOM 750 C CA . LEU A 1 92 ? -5.928 0.628 -3.061 1.00 96.75 92 LEU A CA 1
ATOM 751 C C . LEU A 1 92 ? -4.758 1.433 -3.634 1.00 96.75 92 LEU A C 1
ATOM 753 O O . LEU A 1 92 ? -4.760 1.694 -4.835 1.00 96.75 92 LEU A O 1
ATOM 757 N N . HIS A 1 93 ? -3.741 1.742 -2.823 1.00 95.25 93 HIS A N 1
ATOM 758 C CA . HIS A 1 93 ? -2.496 2.356 -3.299 1.00 95.25 93 HIS A CA 1
ATOM 759 C C . HIS A 1 93 ? -1.809 1.475 -4.351 1.00 95.25 93 HIS A C 1
ATOM 761 O O . HIS A 1 93 ? -1.509 1.927 -5.451 1.00 95.25 93 HIS A O 1
ATOM 767 N N . PHE A 1 94 ? -1.639 0.178 -4.073 1.00 94.69 94 PHE A N 1
ATOM 768 C CA . PHE A 1 94 ? -1.035 -0.750 -5.037 1.00 94.69 94 PHE A CA 1
ATOM 769 C C . PHE A 1 94 ? -1.861 -0.912 -6.317 1.00 94.69 94 PHE A C 1
ATOM 771 O O . PHE A 1 94 ? -1.299 -1.030 -7.406 1.00 94.69 94 PHE A O 1
ATOM 778 N N . LEU A 1 95 ? -3.191 -0.928 -6.216 1.00 93.94 95 LEU A N 1
ATOM 779 C CA . LEU A 1 95 ? -4.069 -0.964 -7.386 1.00 93.94 95 LEU A CA 1
ATOM 780 C C . LEU A 1 95 ? -3.919 0.303 -8.221 1.00 93.94 95 LEU A C 1
ATOM 782 O O . LEU A 1 95 ? -3.792 0.209 -9.440 1.00 93.94 95 LEU A O 1
ATOM 786 N N . HIS A 1 96 ? -3.886 1.463 -7.571 1.00 92.06 96 HIS A N 1
ATOM 787 C CA . HIS A 1 96 ? -3.653 2.734 -8.237 1.00 92.06 96 HIS A CA 1
ATOM 788 C C . HIS A 1 96 ? -2.298 2.750 -8.949 1.00 92.06 96 HIS A C 1
ATOM 790 O O . HIS A 1 96 ? -2.265 3.045 -10.137 1.00 92.06 96 HIS A O 1
ATOM 796 N N . ASP A 1 97 ? -1.215 2.332 -8.296 1.00 89.38 97 ASP A N 1
ATOM 797 C CA . ASP A 1 97 ? 0.109 2.251 -8.929 1.00 89.38 97 ASP A CA 1
ATOM 798 C C . ASP A 1 97 ? 0.214 1.173 -10.016 1.00 89.38 97 ASP A C 1
ATOM 800 O O . ASP A 1 97 ? 1.106 1.217 -10.869 1.00 89.38 97 ASP A O 1
ATOM 804 N N . SER A 1 98 ? -0.692 0.195 -10.007 1.00 90.62 98 SER A N 1
ATOM 805 C CA . SER A 1 98 ? -0.805 -0.785 -11.086 1.00 90.62 98 SER A CA 1
ATOM 806 C C . SER A 1 98 ? -1.531 -0.215 -12.308 1.00 90.62 98 SER A C 1
ATOM 808 O O . SER A 1 98 ? -1.468 -0.826 -13.371 1.00 90.62 98 SER A O 1
ATOM 810 N N . ILE A 1 99 ? -2.214 0.928 -12.194 1.00 88.88 99 ILE A N 1
ATOM 811 C CA . ILE A 1 99 ? -3.000 1.544 -13.267 1.00 88.88 99 ILE A CA 1
ATOM 812 C C . ILE A 1 99 ? -2.329 2.851 -13.711 1.00 88.88 99 ILE A C 1
ATOM 814 O O . ILE A 1 99 ? -1.903 3.681 -12.915 1.00 88.88 99 ILE A O 1
ATOM 818 N N . ALA A 1 100 ? -2.282 3.076 -15.019 1.00 70.00 100 ALA A N 1
ATOM 819 C CA . ALA A 1 100 ? -1.820 4.297 -15.676 1.00 70.00 100 ALA A CA 1
ATOM 820 C C . ALA A 1 100 ? -0.318 4.599 -15.633 1.00 70.00 100 ALA A C 1
ATOM 822 O O . ALA A 1 100 ? 0.262 4.821 -16.698 1.00 70.00 100 ALA A O 1
ATOM 823 N N . TYR A 1 101 ? 0.319 4.661 -14.463 1.00 66.62 101 TYR A N 1
ATOM 824 C CA . TYR A 1 101 ? 1.672 5.216 -14.338 1.00 66.62 101 TYR A CA 1
ATOM 825 C C . TYR A 1 101 ? 2.720 4.202 -13.867 1.00 66.62 101 T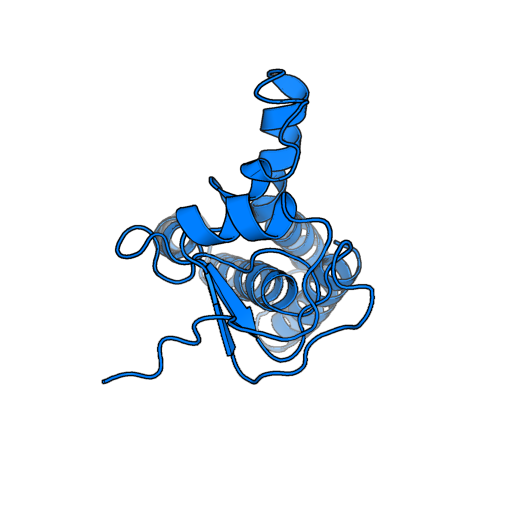YR A C 1
ATOM 827 O O . TYR A 1 101 ? 2.869 3.909 -12.681 1.00 66.62 101 TYR A O 1
ATOM 835 N N . GLY A 1 102 ? 3.583 3.802 -14.805 1.00 67.19 102 GLY A N 1
ATOM 836 C CA . GLY A 1 102 ? 4.903 3.261 -14.494 1.00 67.19 102 GLY A CA 1
ATOM 837 C C . GLY A 1 102 ? 5.064 1.761 -14.712 1.00 67.19 102 GLY A C 1
ATOM 838 O O . GLY A 1 102 ? 4.428 1.157 -15.563 1.00 67.19 102 GLY A O 1
ATOM 839 N N . ARG A 1 103 ? 6.002 1.183 -13.959 1.00 73.19 103 ARG A N 1
ATOM 840 C CA . ARG A 1 103 ? 6.534 -0.178 -14.129 1.00 73.19 103 ARG A CA 1
ATOM 841 C C . ARG A 1 103 ? 5.648 -1.279 -13.511 1.00 73.19 103 ARG A C 1
ATOM 843 O O . ARG A 1 103 ? 6.067 -2.432 -13.483 1.00 73.19 103 ARG A O 1
ATOM 850 N N . GLY A 1 104 ? 4.456 -0.935 -13.012 1.00 87.12 104 GLY A N 1
ATOM 851 C CA . GLY A 1 104 ? 3.558 -1.841 -12.289 1.00 87.12 104 GLY A CA 1
ATOM 852 C C . GLY A 1 104 ? 4.012 -2.177 -10.863 1.00 87.12 104 GLY A C 1
ATOM 853 O O . GLY A 1 104 ? 4.994 -1.627 -10.362 1.00 87.12 104 GLY A O 1
ATOM 854 N N . ILE A 1 105 ? 3.301 -3.111 -10.225 1.00 91.81 105 ILE A N 1
ATOM 855 C CA . ILE A 1 105 ? 3.532 -3.576 -8.847 1.00 91.81 105 ILE A CA 1
ATOM 856 C C . ILE A 1 105 ? 3.900 -5.058 -8.820 1.00 91.81 105 ILE A C 1
ATOM 858 O O . ILE A 1 105 ? 3.355 -5.866 -9.575 1.00 91.81 105 ILE A O 1
ATOM 862 N N . LYS A 1 106 ? 4.794 -5.450 -7.907 1.00 92.56 106 LYS A N 1
ATOM 863 C CA . LYS A 1 106 ? 5.191 -6.852 -7.709 1.00 92.56 106 LYS A CA 1
ATOM 864 C C . LYS A 1 106 ? 4.214 -7.584 -6.794 1.00 92.56 106 LYS A C 1
ATOM 866 O O . LYS A 1 106 ? 4.552 -7.969 -5.676 1.00 92.56 106 LYS A O 1
ATOM 871 N N . TRP A 1 107 ? 2.997 -7.803 -7.286 1.00 94.25 107 TRP A N 1
ATOM 872 C CA . TRP A 1 107 ? 1.913 -8.457 -6.542 1.00 94.25 107 TRP A CA 1
ATOM 873 C C . TRP A 1 107 ? 2.293 -9.807 -5.929 1.00 94.25 107 TRP A C 1
ATOM 875 O O . TRP A 1 107 ? 1.779 -10.160 -4.875 1.00 94.25 107 TRP A O 1
ATOM 885 N N . LEU A 1 108 ? 3.203 -10.544 -6.572 1.00 94.69 108 LEU A N 1
ATOM 886 C CA . LEU A 1 108 ? 3.592 -11.900 -6.180 1.00 94.69 108 LEU A CA 1
ATOM 887 C C . LEU A 1 108 ? 4.978 -11.985 -5.521 1.00 94.69 108 LEU A C 1
ATOM 889 O O . LEU A 1 108 ? 5.492 -13.087 -5.331 1.00 94.69 108 LEU A O 1
ATOM 893 N N . PHE A 1 109 ? 5.623 -10.865 -5.187 1.00 92.56 109 PHE A N 1
ATOM 894 C CA . PHE A 1 109 ? 6.893 -10.903 -4.454 1.00 92.56 109 PHE A CA 1
ATOM 895 C C . PHE A 1 109 ? 6.683 -11.489 -3.044 1.00 92.56 109 PHE A C 1
ATOM 897 O O . PHE A 1 109 ? 5.728 -11.084 -2.387 1.00 92.56 109 PHE A O 1
ATOM 904 N N . PRO A 1 110 ? 7.541 -12.398 -2.533 1.00 92.75 110 PRO A N 1
ATOM 905 C CA . PRO A 1 110 ? 8.867 -12.777 -3.039 1.00 92.75 110 PRO A CA 1
ATOM 906 C C . PRO A 1 110 ? 8.898 -13.951 -4.030 1.00 92.75 110 PRO A C 1
ATOM 908 O O . PRO A 1 110 ? 9.974 -14.307 -4.506 1.00 92.75 110 PRO A O 1
ATOM 911 N N . PHE A 1 111 ? 7.754 -14.550 -4.362 1.00 94.31 111 PHE A N 1
ATOM 912 C CA . PHE A 1 111 ? 7.677 -15.716 -5.251 1.00 94.31 111 PHE A CA 1
ATOM 913 C C . PHE A 1 111 ? 7.962 -15.371 -6.716 1.00 94.31 111 PHE A C 1
ATOM 915 O O . PHE A 1 111 ? 8.488 -16.195 -7.460 1.00 94.31 111 PHE A O 1
ATOM 922 N N . SER A 1 112 ? 7.654 -14.142 -7.130 1.00 90.88 112 SER A N 1
ATOM 923 C CA . SER A 1 112 ? 8.007 -13.617 -8.446 1.00 90.88 112 SER A CA 1
ATOM 924 C C . SER A 1 112 ? 8.589 -12.213 -8.343 1.00 90.88 112 SER A C 1
ATOM 926 O O . SER A 1 112 ? 8.185 -11.405 -7.509 1.00 90.88 112 SER A O 1
ATOM 928 N N . LYS A 1 113 ? 9.544 -11.920 -9.227 1.00 88.75 113 LYS A N 1
ATOM 929 C CA . LYS A 1 113 ? 10.122 -10.579 -9.397 1.00 88.75 113 LYS A CA 1
ATOM 930 C C . LYS A 1 113 ? 9.421 -9.781 -10.498 1.00 88.75 113 LYS A C 1
ATOM 932 O O . LYS A 1 113 ? 9.856 -8.671 -10.786 1.00 88.75 113 LYS A O 1
ATOM 937 N N . ASN A 1 114 ? 8.386 -10.350 -11.116 1.00 89.38 114 ASN A N 1
ATOM 938 C CA . ASN A 1 114 ? 7.642 -9.680 -12.169 1.00 89.38 114 ASN A CA 1
ATOM 939 C C . ASN A 1 114 ? 6.745 -8.590 -11.581 1.00 89.38 114 ASN A C 1
ATOM 941 O O . ASN A 1 114 ? 6.107 -8.788 -10.544 1.00 89.38 114 ASN A O 1
ATOM 945 N N . SER A 1 115 ? 6.675 -7.468 -12.285 1.00 89.06 115 SER A N 1
ATOM 946 C CA . SER A 1 115 ? 5.742 -6.386 -12.002 1.00 89.06 115 SER A CA 1
ATOM 947 C C . SER A 1 115 ? 4.537 -6.480 -12.929 1.00 89.06 115 SER A C 1
ATOM 949 O O . SER A 1 115 ? 4.681 -6.817 -14.106 1.00 89.06 115 SER A O 1
ATOM 951 N N . PHE A 1 116 ? 3.360 -6.158 -12.405 1.00 90.50 116 PHE A N 1
ATOM 952 C CA . PHE A 1 116 ? 2.101 -6.195 -13.137 1.00 90.50 116 PHE A CA 1
ATOM 953 C C . PHE A 1 116 ? 1.500 -4.795 -13.200 1.00 90.50 116 PHE A C 1
ATOM 955 O O . PHE A 1 116 ? 1.420 -4.109 -12.179 1.00 90.50 116 PHE A O 1
ATOM 962 N N . ALA A 1 117 ? 1.079 -4.388 -14.393 1.00 89.69 117 ALA A N 1
ATOM 963 C CA . ALA A 1 117 ? 0.253 -3.205 -14.606 1.00 89.69 117 ALA A CA 1
ATOM 964 C C . ALA A 1 117 ? -1.030 -3.602 -15.342 1.00 89.69 117 ALA A C 1
ATOM 966 O O . ALA A 1 117 ? -1.053 -4.608 -16.051 1.00 89.69 117 ALA A O 1
ATOM 967 N N . PHE A 1 118 ? -2.093 -2.822 -15.191 1.00 89.06 118 PHE A N 1
ATOM 968 C CA . PHE A 1 118 ? -3.419 -3.140 -15.707 1.00 89.06 118 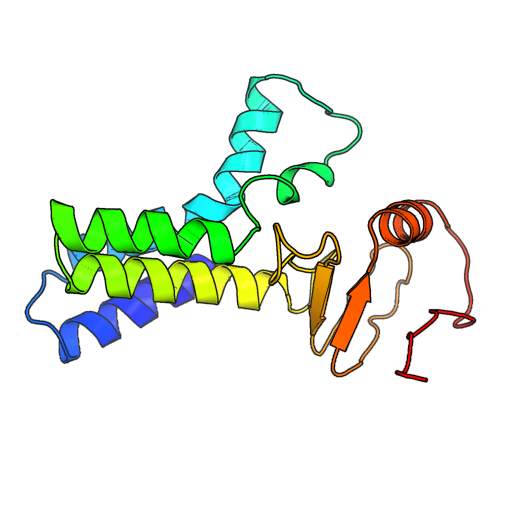PHE A CA 1
ATOM 969 C C . PHE A 1 118 ? -4.007 -1.977 -16.493 1.00 89.06 118 PHE A C 1
ATOM 971 O O . PHE A 1 118 ? -3.764 -0.813 -16.172 1.00 89.06 118 PHE A O 1
ATOM 978 N N . VAL A 1 119 ? -4.865 -2.321 -17.457 1.00 85.62 119 VAL A N 1
ATOM 979 C CA . VAL A 1 119 ? -5.754 -1.433 -18.226 1.00 85.62 119 VAL A CA 1
ATOM 980 C C . VAL A 1 119 ? -5.030 -0.443 -19.144 1.00 85.62 119 VAL A C 1
ATOM 982 O O . VAL A 1 119 ? -5.226 -0.450 -20.360 1.00 85.62 119 VAL A O 1
ATOM 985 N N . TYR A 1 120 ? -4.202 0.419 -18.569 1.00 79.12 120 TYR A N 1
ATOM 986 C CA . TYR A 1 120 ? -3.576 1.536 -19.246 1.00 79.12 120 TYR A CA 1
ATOM 987 C C . TYR A 1 120 ? -2.135 1.695 -18.776 1.00 79.12 120 TYR A C 1
ATOM 989 O O . TYR A 1 120 ? -1.867 1.758 -17.575 1.00 79.12 120 TYR A O 1
ATOM 997 N N . LEU A 1 121 ? -1.217 1.800 -19.732 1.00 73.25 121 LEU A N 1
ATOM 998 C CA . LEU A 1 121 ? 0.193 2.050 -19.483 1.00 73.25 121 LEU A CA 1
ATOM 999 C C . LEU A 1 121 ? 0.621 3.325 -20.202 1.00 73.25 121 LEU A C 1
ATOM 1001 O O . LEU A 1 121 ? 0.695 3.369 -21.433 1.00 73.25 121 LEU A O 1
ATOM 1005 N N . TYR A 1 122 ? 0.954 4.355 -19.431 1.00 70.06 122 TYR A N 1
ATOM 1006 C CA . TYR A 1 122 ? 1.595 5.551 -19.949 1.00 70.06 122 TYR A CA 1
ATOM 1007 C C . TYR A 1 122 ? 3.117 5.448 -19.825 1.00 70.06 122 TYR A C 1
ATOM 1009 O O . TYR A 1 122 ? 3.664 5.245 -18.739 1.00 70.06 122 TYR A O 1
ATOM 1017 N N . SER A 1 123 ? 3.808 5.640 -20.947 1.00 67.44 123 SER A N 1
ATOM 1018 C CA . SER A 1 123 ? 5.260 5.782 -20.996 1.00 67.44 123 SER A CA 1
ATOM 1019 C C . SER A 1 123 ? 5.626 7.230 -21.277 1.00 67.44 123 SER A C 1
ATOM 1021 O O . SER A 1 123 ? 5.018 7.873 -22.126 1.00 67.44 123 SER A O 1
ATOM 1023 N N . ARG A 1 124 ? 6.694 7.744 -20.663 1.00 63.41 124 ARG A N 1
ATOM 1024 C CA . ARG A 1 124 ? 7.294 9.003 -21.148 1.00 63.41 124 ARG A CA 1
ATOM 1025 C C . ARG A 1 124 ? 8.019 8.818 -22.485 1.00 63.41 124 ARG A C 1
ATOM 1027 O O . ARG A 1 124 ? 8.241 9.796 -23.194 1.00 63.41 124 ARG A O 1
ATOM 1034 N N . VAL A 1 125 ? 8.401 7.582 -22.805 1.00 60.88 125 VAL A N 1
ATOM 1035 C CA . VAL A 1 125 ? 9.144 7.221 -24.016 1.00 60.88 125 VAL A CA 1
ATOM 1036 C C . VAL A 1 125 ? 8.177 6.966 -25.168 1.00 60.88 125 VAL A C 1
ATOM 1038 O O . VAL A 1 125 ? 8.263 7.605 -26.217 1.00 60.88 125 VAL A O 1
ATOM 1041 N N . VAL A 1 126 ? 7.198 6.089 -24.949 1.00 60.47 126 VAL A N 1
ATOM 1042 C CA . VAL A 1 126 ? 6.066 5.899 -25.860 1.00 60.47 126 VAL A CA 1
ATOM 1043 C C . VAL A 1 126 ? 5.078 7.033 -25.591 1.00 60.47 126 VAL A C 1
ATOM 1045 O O . VAL A 1 126 ? 4.231 6.920 -24.716 1.00 60.47 126 VAL A O 1
ATOM 1048 N N . LYS A 1 127 ? 5.191 8.145 -26.332 1.00 60.84 127 LYS A N 1
ATOM 1049 C CA . LYS A 1 127 ? 4.328 9.349 -26.213 1.00 60.84 127 LYS A CA 1
ATOM 1050 C C . LYS A 1 127 ? 2.819 9.088 -26.414 1.00 60.84 127 LYS A C 1
ATOM 1052 O O . LYS A 1 127 ? 2.030 10.026 -26.434 1.00 60.84 127 LYS A O 1
ATOM 1057 N N . VAL A 1 128 ? 2.432 7.830 -26.601 1.00 66.31 128 VAL A N 1
ATOM 1058 C CA . VAL A 1 128 ? 1.071 7.338 -26.774 1.00 66.31 128 VAL A CA 1
ATOM 1059 C C . VAL A 1 128 ? 0.854 6.255 -25.721 1.00 66.31 128 VAL A C 1
ATOM 1061 O O . VAL A 1 128 ? 1.653 5.327 -25.610 1.00 66.31 128 VAL A O 1
ATOM 1064 N N . GLY A 1 129 ? -0.206 6.383 -24.929 1.00 68.94 129 GLY A N 1
ATOM 1065 C CA . GLY A 1 129 ? -0.543 5.368 -23.939 1.00 68.94 129 GLY A CA 1
ATOM 1066 C C . GLY A 1 129 ? -0.979 4.060 -24.597 1.00 68.94 129 GLY A C 1
ATOM 1067 O O . GLY A 1 129 ? -1.642 4.063 -25.635 1.00 68.94 129 GLY A O 1
ATOM 1068 N N . LEU A 1 130 ? -0.595 2.941 -23.990 1.00 76.38 130 LEU A N 1
ATOM 1069 C CA . LEU A 1 130 ? -0.952 1.605 -24.452 1.00 76.38 130 LEU A CA 1
ATOM 1070 C C . LEU A 1 130 ? -2.128 1.080 -23.633 1.00 76.38 130 LEU A C 1
ATOM 1072 O O . LEU A 1 130 ? -2.119 1.153 -22.405 1.00 76.38 130 LEU A O 1
ATOM 1076 N N . TRP A 1 131 ? -3.122 0.527 -24.320 1.00 81.25 131 TRP A N 1
ATOM 1077 C CA . TRP A 1 131 ? -4.296 -0.088 -23.708 1.00 81.25 131 TRP A CA 1
ATOM 1078 C C . TRP A 1 131 ? -4.220 -1.604 -23.830 1.00 81.25 131 TRP A C 1
ATOM 1080 O O . TRP A 1 131 ? -4.240 -2.132 -24.941 1.00 81.25 131 TRP A O 1
ATOM 1090 N N . GLN A 1 132 ? -4.133 -2.292 -22.694 1.00 81.75 132 GLN A N 1
ATOM 1091 C CA . GLN A 1 132 ? -4.238 -3.750 -22.581 1.00 81.75 132 GLN A CA 1
ATOM 1092 C C . GLN A 1 132 ? -4.770 -4.103 -21.194 1.00 81.75 132 GLN A C 1
ATOM 1094 O O . GLN A 1 132 ? -4.539 -3.376 -20.233 1.00 81.75 132 GLN A O 1
ATOM 1099 N N . TRP A 1 133 ? -5.441 -5.248 -21.068 1.00 84.88 133 TRP A N 1
ATOM 1100 C CA . TRP A 1 133 ? -5.978 -5.698 -19.782 1.00 84.88 133 TRP A CA 1
ATOM 1101 C C . TRP A 1 133 ? -4.894 -5.880 -18.719 1.00 84.88 133 TRP A C 1
ATOM 1103 O O . TRP A 1 133 ? -5.082 -5.457 -17.579 1.00 84.88 133 TRP A O 1
ATOM 1113 N N . ALA A 1 134 ? -3.753 -6.451 -19.101 1.00 87.19 134 ALA A N 1
ATOM 1114 C CA . ALA A 1 134 ? -2.620 -6.653 -18.217 1.00 87.19 134 ALA A CA 1
ATOM 1115 C C . ALA A 1 134 ? -1.298 -6.563 -18.986 1.00 87.19 134 ALA A C 1
ATOM 1117 O O . ALA A 1 134 ? -1.190 -7.034 -20.116 1.00 87.19 134 ALA A O 1
ATOM 1118 N N . PHE A 1 135 ? -0.291 -6.008 -18.324 1.00 85.31 135 PHE A N 1
ATOM 1119 C CA . PHE A 1 135 ? 1.099 -5.973 -18.750 1.00 85.31 135 PHE A CA 1
ATOM 1120 C C . PHE A 1 135 ? 1.945 -6.652 -17.678 1.00 85.31 135 PHE A C 1
ATOM 1122 O O . PHE A 1 135 ? 1.763 -6.398 -16.485 1.00 85.31 135 PHE A O 1
ATOM 1129 N N . ILE A 1 136 ? 2.881 -7.496 -18.102 1.00 87.06 136 ILE A N 1
ATOM 1130 C CA . ILE A 1 136 ? 3.798 -8.201 -17.207 1.00 87.06 136 ILE A CA 1
ATOM 1131 C C . ILE A 1 136 ? 5.215 -7.804 -17.588 1.00 87.06 136 ILE A C 1
ATOM 1133 O O . ILE A 1 136 ? 5.633 -7.968 -18.735 1.00 87.06 136 ILE A O 1
ATOM 1137 N N . PHE A 1 137 ? 5.968 -7.307 -16.614 1.00 82.38 137 PHE A N 1
ATOM 1138 C CA . PHE A 1 137 ? 7.347 -6.899 -16.816 1.00 82.38 137 PHE A CA 1
ATOM 1139 C C . PHE A 1 137 ? 8.284 -7.719 -15.939 1.00 82.38 137 PHE A C 1
ATOM 1141 O O . PHE A 1 137 ? 8.097 -7.819 -14.731 1.00 82.38 137 PHE A O 1
ATOM 1148 N N . ASN A 1 138 ? 9.336 -8.268 -16.539 1.00 82.75 138 ASN A N 1
ATOM 1149 C CA . ASN A 1 138 ? 10.485 -8.784 -15.801 1.00 82.75 138 ASN A CA 1
ATOM 1150 C C . ASN A 1 138 ? 11.489 -7.636 -15.578 1.00 82.75 138 ASN A C 1
ATOM 1152 O O . ASN A 1 138 ? 11.631 -6.773 -16.443 1.00 82.75 138 ASN A O 1
ATOM 1156 N N . ASN A 1 139 ? 12.232 -7.652 -14.468 1.00 71.12 139 ASN A N 1
ATOM 1157 C CA . ASN A 1 139 ? 13.320 -6.711 -14.168 1.00 71.12 139 ASN A CA 1
ATOM 1158 C C . ASN A 1 139 ? 14.277 -6.466 -15.349 1.00 71.12 139 ASN A C 1
ATOM 1160 O O . ASN A 1 139 ? 14.713 -5.336 -15.539 1.00 71.12 139 ASN A O 1
ATOM 1164 N N . LYS A 1 140 ? 14.583 -7.492 -16.160 1.00 67.31 140 LYS A N 1
ATOM 1165 C CA . LYS A 1 140 ? 15.419 -7.325 -17.366 1.00 67.31 140 LYS A CA 1
ATOM 1166 C C . LYS A 1 140 ? 14.749 -6.427 -18.417 1.00 67.31 140 LYS A C 1
ATOM 1168 O O . LYS A 1 140 ? 15.374 -5.510 -18.931 1.00 67.31 140 LYS A O 1
ATOM 1173 N N . ASN A 1 141 ? 13.463 -6.652 -18.677 1.00 64.75 141 ASN A N 1
ATOM 1174 C CA . ASN A 1 141 ? 12.703 -5.933 -19.703 1.00 64.75 141 ASN A CA 1
ATOM 1175 C C . ASN A 1 141 ? 12.361 -4.500 -19.264 1.00 64.75 141 ASN A C 1
ATOM 1177 O O . ASN A 1 141 ? 12.253 -3.613 -20.104 1.00 64.75 141 ASN A O 1
ATOM 1181 N N . LEU A 1 142 ? 12.209 -4.265 -17.955 1.00 65.81 142 LEU A N 1
ATOM 1182 C CA . LEU A 1 142 ? 11.941 -2.938 -17.391 1.00 65.81 142 LEU A CA 1
ATOM 1183 C C . LEU A 1 142 ? 13.075 -1.948 -17.660 1.00 65.81 142 LEU A C 1
ATOM 1185 O O . LEU A 1 142 ? 12.821 -0.809 -18.048 1.00 65.81 142 LEU A O 1
ATOM 1189 N N . ASP A 1 143 ? 14.320 -2.380 -17.469 1.00 64.25 143 ASP A N 1
ATOM 1190 C CA . ASP A 1 143 ? 15.481 -1.522 -17.702 1.00 64.25 143 ASP A CA 1
ATOM 1191 C C . ASP A 1 143 ? 15.691 -1.243 -19.194 1.00 64.25 143 ASP A C 1
ATOM 1193 O O . ASP A 1 143 ? 16.077 -0.135 -19.562 1.00 64.25 143 ASP A O 1
ATOM 1197 N N . GLU A 1 144 ? 15.372 -2.204 -20.062 1.00 62.31 144 GLU A N 1
ATOM 1198 C CA . GLU A 1 144 ? 15.389 -1.997 -21.510 1.00 62.31 144 GLU A CA 1
ATOM 1199 C C . GLU A 1 144 ? 14.300 -1.018 -21.972 1.00 62.31 144 GLU A C 1
ATOM 1201 O O . GLU A 1 144 ? 14.561 -0.176 -22.833 1.00 62.31 144 GLU A O 1
ATOM 1206 N N . TRP A 1 145 ? 13.098 -1.086 -21.395 1.00 61.81 145 TRP A N 1
ATOM 1207 C CA . TRP A 1 145 ? 11.982 -0.213 -21.772 1.00 61.81 145 TRP A CA 1
ATOM 1208 C C . TRP A 1 145 ? 12.241 1.256 -21.420 1.00 61.81 145 TRP A C 1
ATOM 1210 O O . TRP A 1 145 ? 11.934 2.145 -22.213 1.00 61.81 145 TRP A O 1
ATOM 1220 N N . ASP A 1 146 ? 12.890 1.514 -20.283 1.00 59.88 146 ASP A N 1
ATOM 1221 C CA . ASP A 1 146 ? 13.263 2.876 -19.884 1.00 59.88 146 ASP A CA 1
ATOM 1222 C C . ASP A 1 146 ? 14.466 3.433 -20.666 1.00 59.88 146 ASP A C 1
ATOM 1224 O O . ASP A 1 146 ? 14.649 4.650 -20.728 1.00 59.88 146 ASP A O 1
ATOM 1228 N N . GLN A 1 147 ? 15.288 2.575 -21.281 1.00 58.56 147 GLN A N 1
ATOM 1229 C CA . GLN A 1 147 ? 16.501 2.994 -21.997 1.00 58.56 147 GLN A CA 1
ATOM 1230 C C . GLN A 1 147 ? 16.309 3.174 -23.511 1.00 58.56 147 GLN A C 1
ATOM 1232 O O . GLN A 1 147 ? 17.058 3.934 -24.134 1.00 58.56 147 GLN A O 1
ATOM 1237 N N . ARG A 1 148 ? 15.331 2.513 -24.145 1.00 54.50 148 ARG A N 1
ATOM 1238 C CA . ARG A 1 148 ? 15.196 2.539 -25.613 1.00 54.50 148 ARG A CA 1
ATOM 1239 C C . ARG A 1 148 ? 14.311 3.691 -26.103 1.00 54.50 148 ARG A C 1
ATOM 1241 O O . ARG A 1 148 ? 13.093 3.612 -26.061 1.00 54.50 148 ARG A O 1
ATOM 1248 N N . LYS A 1 149 ? 14.929 4.733 -26.675 1.00 48.16 149 LYS A N 1
ATOM 1249 C CA . LYS A 1 149 ? 14.270 5.949 -27.213 1.00 48.16 149 LYS A CA 1
ATOM 1250 C C . LYS A 1 149 ? 13.362 5.749 -28.442 1.00 48.16 149 LYS A C 1
ATOM 1252 O O . LYS A 1 149 ? 12.678 6.692 -28.828 1.00 48.16 149 LYS A O 1
ATOM 1257 N N . THR A 1 150 ? 13.347 4.577 -29.073 1.00 46.44 150 THR A N 1
ATOM 1258 C CA . THR A 1 150 ? 12.710 4.386 -30.388 1.00 46.44 150 THR A CA 1
ATOM 1259 C C . THR A 1 150 ? 12.235 2.952 -30.586 1.00 46.44 150 THR A C 1
ATOM 1261 O O . THR A 1 150 ? 13.033 2.117 -30.992 1.00 46.44 150 THR A O 1
ATOM 1264 N N . TYR A 1 151 ? 10.943 2.682 -30.371 1.00 52.03 151 TYR A N 1
ATOM 1265 C CA . TYR A 1 151 ? 10.235 1.592 -31.057 1.00 52.03 151 TYR A CA 1
ATOM 1266 C C . TYR A 1 151 ? 8.823 2.032 -31.454 1.00 52.03 151 TYR A C 1
ATOM 1268 O O . TYR A 1 151 ? 7.962 2.300 -30.618 1.00 52.03 151 TYR A O 1
ATOM 1276 N N . THR A 1 152 ? 8.591 2.062 -32.763 1.00 44.81 152 THR A N 1
ATOM 1277 C CA . THR A 1 152 ? 7.307 1.740 -33.387 1.00 44.81 152 THR A CA 1
ATOM 1278 C C . THR A 1 152 ? 6.876 0.354 -32.913 1.00 44.81 152 THR A C 1
ATOM 1280 O O . THR A 1 152 ? 7.528 -0.606 -33.303 1.00 44.81 152 THR A O 1
ATOM 1283 N N . SER A 1 153 ? 5.863 0.287 -32.039 1.00 42.12 153 SER A N 1
ATOM 1284 C CA . SER A 1 153 ? 4.855 -0.785 -31.82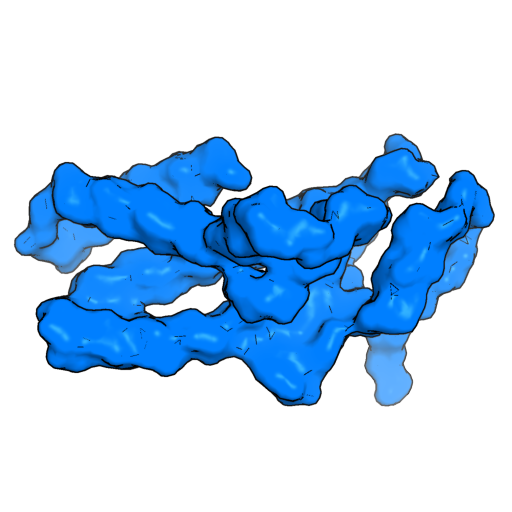0 1.00 42.12 153 SER A CA 1
ATOM 1285 C C . SER A 1 153 ? 5.218 -2.287 -31.899 1.00 42.12 153 SER A C 1
ATOM 1287 O O . SER A 1 153 ? 4.329 -3.117 -31.730 1.00 42.12 153 SER A O 1
ATOM 1289 N N . ALA A 1 154 ? 6.468 -2.687 -32.100 1.00 40.91 154 ALA A N 1
ATOM 1290 C CA . ALA A 1 154 ? 6.851 -4.057 -32.403 1.00 40.91 154 ALA A CA 1
ATOM 1291 C C . ALA A 1 154 ? 7.594 -4.693 -31.222 1.00 40.91 154 ALA A C 1
ATOM 1293 O O . ALA A 1 154 ? 8.652 -4.224 -30.804 1.00 40.91 154 ALA A O 1
ATOM 1294 N N . ASN A 1 155 ? 7.029 -5.805 -30.749 1.00 41.31 155 ASN A N 1
ATOM 1295 C CA . ASN A 1 155 ? 7.616 -6.790 -29.838 1.00 41.31 155 ASN A CA 1
ATOM 1296 C C . ASN A 1 155 ? 7.704 -6.386 -28.359 1.00 41.31 155 ASN A C 1
ATOM 1298 O O . ASN A 1 155 ? 8.707 -6.629 -27.690 1.00 41.31 155 ASN A O 1
ATOM 1302 N N . ILE A 1 156 ? 6.596 -5.889 -27.800 1.00 47.84 156 ILE A N 1
ATOM 1303 C CA . ILE A 1 156 ?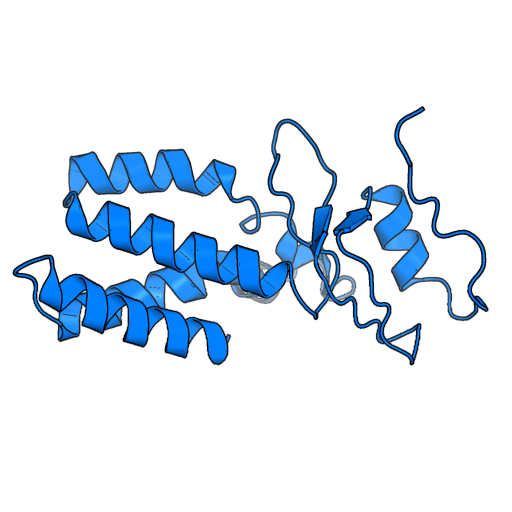 6.274 -6.280 -26.423 1.00 47.84 156 ILE A CA 1
ATOM 1304 C C . ILE A 1 156 ? 6.022 -7.784 -26.500 1.00 47.84 156 ILE A C 1
ATOM 1306 O O . ILE A 1 156 ? 5.011 -8.208 -27.057 1.00 47.84 156 ILE A O 1
ATOM 1310 N N . VAL A 1 157 ? 6.965 -8.590 -26.009 1.00 45.00 157 VAL A N 1
ATOM 1311 C CA . VAL A 1 157 ? 6.713 -10.010 -25.751 1.00 45.00 157 VAL A CA 1
ATOM 1312 C C . VAL A 1 157 ? 5.704 -10.047 -24.611 1.00 45.00 157 VAL A C 1
ATOM 1314 O O . VAL A 1 157 ? 6.052 -10.085 -23.433 1.00 45.00 157 VAL A O 1
ATOM 1317 N N . ILE A 1 158 ? 4.433 -9.947 -24.986 1.00 48.28 158 ILE A N 1
ATOM 1318 C CA . ILE A 1 158 ? 3.325 -10.460 -24.205 1.00 48.28 158 ILE A CA 1
ATOM 1319 C C . ILE A 1 158 ? 3.620 -11.951 -24.198 1.00 48.28 158 ILE A C 1
ATOM 1321 O O . ILE A 1 158 ? 3.411 -12.616 -25.210 1.00 48.28 158 ILE A O 1
ATOM 1325 N N . SER A 1 159 ? 4.214 -12.468 -23.122 1.00 41.72 159 SER A N 1
ATOM 1326 C CA . SER A 1 159 ? 4.206 -13.908 -22.909 1.00 41.72 159 SER A CA 1
ATOM 1327 C C . SER A 1 159 ? 2.743 -14.279 -22.685 1.00 41.72 159 SER A C 1
ATOM 1329 O O . SER A 1 159 ? 2.252 -14.302 -21.555 1.00 41.72 159 SER A O 1
ATOM 1331 N N . GLY A 1 160 ? 2.020 -14.462 -23.789 1.00 35.66 160 GLY A N 1
ATOM 1332 C CA . GLY A 1 160 ? 0.910 -15.384 -23.815 1.00 35.66 160 GLY A CA 1
ATOM 1333 C C . GLY A 1 160 ? 1.461 -16.701 -23.297 1.00 35.66 160 GLY A C 1
ATOM 1334 O O . GLY A 1 160 ? 2.576 -17.090 -23.636 1.00 35.66 160 GLY A O 1
ATOM 1335 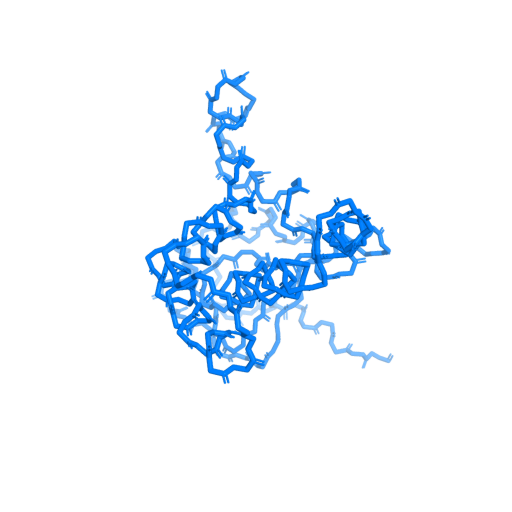N N . TYR A 1 161 ? 0.724 -17.291 -22.373 1.00 36.19 161 TYR A N 1
ATOM 1336 C CA . TYR A 1 161 ? 0.901 -18.680 -22.008 1.00 36.19 161 TYR A CA 1
ATOM 1337 C C . TYR A 1 161 ? 0.998 -19.510 -23.298 1.00 36.19 161 TYR A C 1
ATOM 1339 O O . TYR A 1 161 ? 0.041 -19.506 -24.074 1.00 36.19 161 TYR A O 1
ATOM 1347 N N . ASP A 1 162 ? 2.149 -20.146 -23.521 1.00 36.22 162 ASP A N 1
ATOM 1348 C CA . ASP A 1 162 ? 2.219 -21.395 -24.285 1.00 36.22 162 ASP A CA 1
ATOM 1349 C C . ASP A 1 162 ? 1.734 -22.535 -23.376 1.00 36.22 162 ASP A C 1
ATOM 1351 O O . ASP A 1 162 ? 2.117 -22.537 -22.177 1.00 36.22 162 ASP A O 1
#

pLDDT: mean 81.93, std 17.7, range [35.66, 98.25]

Foldseek 3Di:
DVVLLVVQLVLLVVLVVVDVDDSVVSSVLSVVLLCVQVCLLVVCVVVVPCPPCSPCSNVPSLELVVLVVVLVVCCVPPHPSSSVSNSSSNVVSLLVQLEADDQAGNDPPPVDQKHKHAQWYDDPLPNDIDGDGMAIDHPVVRVVSNPDNDDDPPDPPPPDDD

Radius of gyration: 17.68 Å; chains: 1; bounding box: 42×34×52 Å